Protein AF-A0A625WLS9-F1 (afdb_monomer_lite)

Sequence (36 aa):
CMFGKNITSPANPRETQPHFFESKFPELLKLLDTVH

Organism: Salmonella enteritidis (NCBI:txid149539)

Foldseek 3Di:
DQFWDWDQDPVGNPDTDTGGDPVCVVVVVVVVVVVD

Radius of gyration: 13.09 Å; chains: 1; bounding box: 31×16×30 Å

pLDDT: mean 83.61, std 7.62, range [53.56, 92.12]

Structure (mmCIF, N/CA/C/O backbone):
data_AF-A0A625WLS9-F1
#
_entry.id   AF-A0A625WLS9-F1
#
loop_
_atom_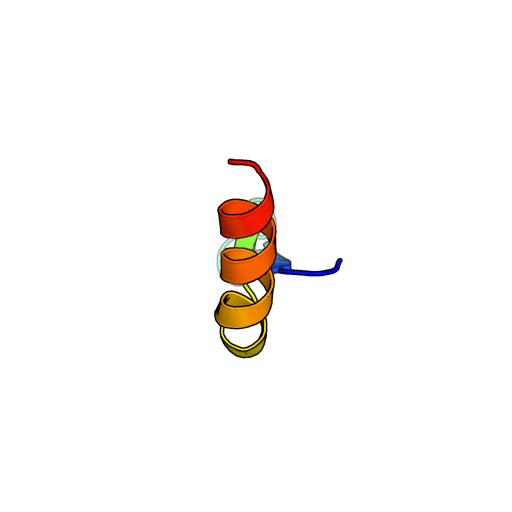site.group_PDB
_atom_site.id
_atom_site.type_symbol
_atom_site.label_atom_id
_atom_site.label_alt_id
_atom_site.label_comp_id
_atom_site.label_asym_id
_atom_site.label_entity_id
_atom_site.label_seq_id
_atom_site.pdbx_PDB_ins_code
_atom_site.Cartn_x
_atom_site.Cartn_y
_atom_site.Cartn_z
_atom_site.occupancy
_atom_site.B_iso_or_equiv
_atom_site.auth_seq_id
_atom_site.auth_comp_id
_atom_site.auth_asym_id
_atom_site.auth_atom_id
_atom_site.pdbx_PDB_model_num
ATOM 1 N N . CYS A 1 1 ? 7.926 1.909 9.181 1.00 70.31 1 CYS A N 1
ATOM 2 C CA . CYS A 1 1 ? 6.568 2.363 8.809 1.00 70.31 1 CYS A CA 1
ATOM 3 C C . CYS A 1 1 ? 5.539 1.329 9.251 1.00 70.31 1 CYS A C 1
ATOM 5 O O . CYS A 1 1 ? 5.829 0.147 9.132 1.00 70.31 1 CYS A O 1
ATOM 7 N N . MET A 1 2 ? 4.387 1.759 9.780 1.00 82.88 2 MET A N 1
ATOM 8 C CA . MET A 1 2 ? 3.419 0.868 10.449 1.00 82.88 2 MET A CA 1
ATOM 9 C C . MET A 1 2 ? 2.510 0.082 9.486 1.00 82.88 2 MET A C 1
ATOM 11 O O . MET A 1 2 ? 2.205 -1.072 9.760 1.00 82.88 2 MET A O 1
ATOM 15 N N . PHE A 1 3 ? 2.134 0.661 8.338 1.00 86.50 3 PHE A N 1
ATOM 16 C CA . PHE A 1 3 ? 1.108 0.082 7.446 1.00 86.50 3 PHE A CA 1
ATOM 17 C C . PHE A 1 3 ? 1.529 -0.035 5.975 1.00 86.50 3 PHE A C 1
ATOM 19 O O . PHE A 1 3 ? 0.750 -0.479 5.137 1.00 86.50 3 PHE A O 1
ATOM 26 N N . GLY A 1 4 ? 2.760 0.344 5.637 1.00 89.00 4 GLY A N 1
ATOM 27 C CA . GLY A 1 4 ? 3.264 0.268 4.270 1.00 89.00 4 GLY A CA 1
ATOM 28 C C . GLY A 1 4 ? 4.703 0.748 4.139 1.00 89.00 4 GLY A C 1
ATOM 29 O O . GLY A 1 4 ? 5.313 1.180 5.116 1.00 89.00 4 GLY A O 1
ATOM 30 N N . LYS A 1 5 ? 5.250 0.677 2.928 1.00 88.00 5 LYS A N 1
ATOM 31 C CA . LYS A 1 5 ? 6.577 1.180 2.558 1.00 88.00 5 LYS A CA 1
ATOM 32 C C . LYS A 1 5 ? 6.531 1.797 1.166 1.00 88.00 5 LYS A C 1
ATOM 34 O O . LYS A 1 5 ? 5.720 1.389 0.344 1.00 88.00 5 LYS A O 1
ATOM 39 N N . ASN A 1 6 ? 7.436 2.723 0.882 1.00 87.19 6 ASN A N 1
ATOM 40 C CA . ASN A 1 6 ? 7.661 3.141 -0.496 1.00 87.19 6 ASN A CA 1
ATOM 41 C C . ASN A 1 6 ? 8.500 2.070 -1.194 1.00 87.19 6 ASN A C 1
ATOM 43 O O . ASN A 1 6 ? 9.521 1.636 -0.654 1.00 87.19 6 ASN A O 1
ATOM 47 N N . ILE A 1 7 ? 8.055 1.627 -2.364 1.00 83.12 7 ILE A N 1
ATOM 48 C CA . ILE A 1 7 ? 8.803 0.713 -3.222 1.00 83.12 7 ILE A CA 1
ATOM 49 C C . ILE A 1 7 ? 9.175 1.479 -4.476 1.00 83.12 7 ILE A C 1
ATOM 51 O O . ILE A 1 7 ? 8.330 2.098 -5.118 1.00 83.12 7 ILE A O 1
ATOM 55 N N . THR A 1 8 ? 10.456 1.449 -4.804 1.00 83.31 8 THR A N 1
ATOM 56 C CA . THR A 1 8 ? 10.944 1.976 -6.067 1.00 83.31 8 THR A CA 1
ATOM 57 C C . THR A 1 8 ? 10.707 0.941 -7.160 1.00 83.31 8 THR A C 1
ATOM 59 O O . THR A 1 8 ? 11.025 -0.235 -6.973 1.00 83.31 8 THR A O 1
ATOM 62 N N . SER A 1 9 ? 10.153 1.370 -8.293 1.00 78.44 9 SER A N 1
ATOM 63 C CA . SER A 1 9 ? 9.947 0.495 -9.445 1.00 78.44 9 SER A CA 1
ATOM 64 C C . SER A 1 9 ? 11.287 -0.082 -9.922 1.00 78.44 9 SER A C 1
ATOM 66 O O . SER A 1 9 ? 12.238 0.678 -10.127 1.00 78.44 9 SER A O 1
ATOM 68 N N . PRO A 1 10 ? 11.387 -1.402 -10.166 1.00 81.75 10 PRO A N 1
ATOM 69 C CA . PRO A 1 10 ? 12.597 -1.991 -10.735 1.00 81.75 10 PRO A CA 1
ATOM 70 C C . PRO A 1 10 ? 12.864 -1.503 -12.169 1.00 81.75 10 PRO A C 1
ATOM 72 O O . PRO A 1 10 ? 14.004 -1.552 -12.621 1.00 81.75 10 PRO A O 1
ATOM 75 N N . ALA A 1 11 ? 11.839 -1.005 -12.873 1.00 86.00 11 ALA A N 1
ATOM 76 C CA . ALA A 1 11 ? 11.968 -0.441 -14.217 1.00 86.00 11 ALA A CA 1
ATOM 77 C C . ALA A 1 11 ? 12.376 1.044 -14.214 1.00 86.00 11 ALA A C 1
ATOM 79 O O . ALA A 1 11 ? 12.918 1.532 -15.204 1.00 86.00 11 ALA A O 1
ATOM 80 N N . ASN A 1 12 ? 12.124 1.773 -13.119 1.00 81.88 12 ASN A N 1
ATOM 81 C CA . ASN A 1 12 ? 12.458 3.189 -13.007 1.00 81.88 12 ASN A CA 1
ATOM 82 C C . ASN A 1 12 ? 12.787 3.589 -11.555 1.00 81.88 12 ASN A C 1
ATOM 84 O O . ASN A 1 12 ? 11.877 3.776 -10.746 1.00 81.88 12 ASN A O 1
ATOM 88 N N . PRO A 1 13 ? 14.069 3.839 -11.233 1.00 77.94 13 PRO A N 1
ATOM 89 C CA . PRO A 1 13 ? 14.504 4.225 -9.893 1.00 77.94 13 PRO A CA 1
ATOM 90 C C . PRO A 1 13 ? 13.903 5.533 -9.353 1.00 77.94 13 PRO A C 1
ATOM 92 O O . PRO A 1 13 ? 13.952 5.783 -8.150 1.00 77.94 13 PRO A O 1
ATOM 95 N N . ARG A 1 14 ? 13.373 6.397 -10.233 1.00 83.19 14 ARG A N 1
ATOM 96 C CA . ARG A 1 14 ? 12.708 7.652 -9.845 1.00 83.19 14 ARG A CA 1
ATOM 97 C C . ARG A 1 14 ? 11.217 7.479 -9.569 1.00 83.19 14 ARG A C 1
ATOM 99 O O . ARG A 1 14 ? 10.605 8.385 -9.016 1.00 83.19 14 ARG A O 1
ATOM 106 N N . GLU A 1 15 ? 10.636 6.347 -9.952 1.00 81.44 15 GLU A N 1
ATOM 107 C CA . GLU A 1 15 ? 9.238 6.044 -9.690 1.00 81.44 15 GLU A CA 1
ATOM 108 C C . GLU A 1 15 ? 9.128 5.340 -8.338 1.00 81.44 15 GLU A C 1
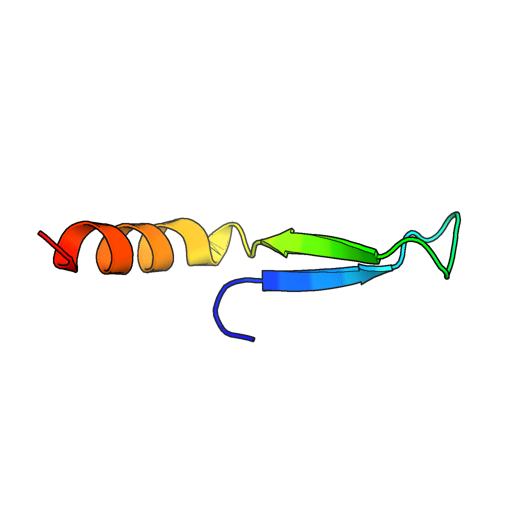ATOM 110 O O . GLU A 1 15 ? 9.517 4.180 -8.184 1.00 81.44 15 GLU A O 1
ATOM 115 N N . THR A 1 16 ? 8.620 6.058 -7.340 1.00 82.94 16 THR A N 1
ATOM 116 C CA . THR A 1 16 ? 8.282 5.491 -6.037 1.00 82.94 16 THR A CA 1
ATOM 117 C C . THR A 1 16 ? 6.776 5.314 -5.946 1.00 82.94 16 THR A C 1
ATOM 119 O O . THR A 1 16 ? 6.009 6.222 -6.259 1.00 82.94 16 THR A O 1
ATOM 122 N N . GLN A 1 17 ? 6.348 4.131 -5.518 1.00 80.94 17 GLN A N 1
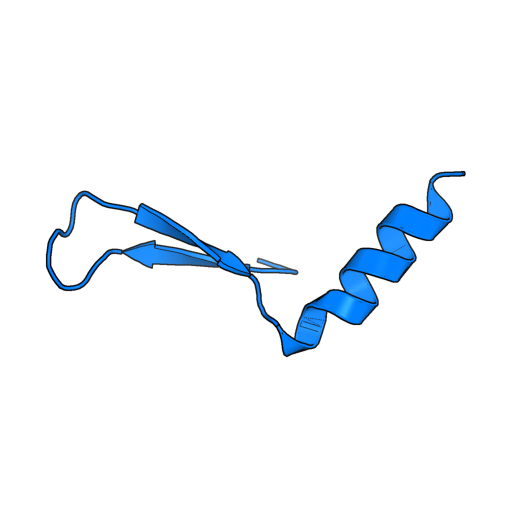ATOM 123 C CA . GLN A 1 17 ? 4.945 3.841 -5.268 1.00 80.94 17 GLN A CA 1
ATOM 124 C C . GLN A 1 17 ? 4.731 3.493 -3.793 1.00 80.94 17 GLN A C 1
ATOM 126 O O . GLN A 1 17 ? 5.535 2.757 -3.202 1.00 80.94 17 GLN A O 1
ATOM 131 N N . PRO A 1 18 ? 3.658 4.004 -3.172 1.00 82.31 18 PRO A N 1
ATOM 132 C CA . PRO A 1 18 ? 3.267 3.582 -1.842 1.00 82.31 18 PRO A CA 1
ATOM 133 C C . PRO A 1 18 ? 2.733 2.149 -1.909 1.00 82.31 18 PRO A C 1
ATOM 135 O O . PRO A 1 18 ? 1.794 1.849 -2.641 1.00 82.31 18 PRO A O 1
ATOM 138 N N . HIS A 1 19 ? 3.329 1.257 -1.128 1.00 84.94 19 HIS A N 1
ATOM 139 C CA . HIS A 1 19 ? 2.914 -0.134 -1.022 1.00 84.94 19 HIS A CA 1
ATOM 140 C C . HIS A 1 19 ? 2.410 -0.418 0.388 1.00 84.94 19 HIS A C 1
ATOM 142 O O . HIS A 1 19 ? 3.179 -0.371 1.353 1.00 84.94 19 HIS A O 1
ATOM 148 N N . PHE A 1 20 ? 1.138 -0.780 0.515 1.00 87.19 20 PHE A N 1
ATOM 149 C CA . PHE A 1 20 ? 0.553 -1.164 1.796 1.00 87.19 20 PHE A CA 1
ATOM 150 C C . PHE A 1 20 ? 0.932 -2.592 2.184 1.00 87.19 20 PHE A C 1
ATOM 152 O O . PHE A 1 20 ? 1.115 -3.463 1.339 1.00 87.19 20 PHE A O 1
ATOM 159 N N . PHE A 1 21 ? 1.073 -2.845 3.481 1.00 90.75 21 PHE A N 1
ATOM 160 C CA . PHE A 1 21 ? 1.226 -4.206 3.978 1.00 90.75 21 PHE A CA 1
ATOM 161 C C . PHE A 1 21 ? -0.158 -4.838 4.087 1.00 90.75 21 PHE A C 1
ATOM 163 O O . PHE A 1 21 ? -0.911 -4.521 5.003 1.00 90.75 21 PHE A O 1
ATOM 170 N N . GLU A 1 22 ? -0.485 -5.734 3.158 1.00 87.19 22 GLU A N 1
ATOM 171 C CA . GLU A 1 22 ? -1.788 -6.409 3.100 1.00 87.19 22 GLU A CA 1
ATOM 172 C C . GLU A 1 22 ? -2.133 -7.106 4.426 1.00 87.19 22 GLU A C 1
ATOM 174 O O . GLU A 1 22 ? -3.227 -6.940 4.960 1.00 87.19 22 GLU A O 1
ATOM 179 N N . SER A 1 23 ? -1.149 -7.762 5.049 1.00 92.12 23 SER A N 1
ATOM 180 C CA . SER A 1 23 ? -1.294 -8.400 6.365 1.00 92.12 23 SER A CA 1
ATOM 181 C C . SER A 1 23 ? -1.625 -7.433 7.509 1.00 92.12 23 SER A C 1
ATOM 183 O O . SER A 1 23 ? -2.088 -7.867 8.561 1.00 92.12 23 SER A O 1
ATOM 185 N N . LYS A 1 24 ? -1.399 -6.128 7.322 1.00 89.06 24 LYS A N 1
ATOM 186 C CA . LYS A 1 24 ? -1.671 -5.063 8.298 1.00 89.06 24 LYS A CA 1
ATOM 187 C C . LYS A 1 24 ? -2.934 -4.267 7.988 1.00 89.06 24 LYS A C 1
ATOM 189 O O . LYS A 1 24 ? -3.324 -3.419 8.789 1.00 89.06 24 LYS A O 1
ATOM 194 N N . PHE A 1 25 ? -3.606 -4.554 6.876 1.00 88.25 25 PHE A N 1
ATOM 195 C CA . PHE A 1 25 ? -4.835 -3.867 6.494 1.00 88.25 25 PHE A CA 1
ATOM 196 C C . PHE A 1 25 ? -5.962 -3.989 7.543 1.00 88.25 25 PHE A C 1
ATOM 198 O O . PHE A 1 25 ? -6.588 -2.973 7.845 1.00 88.25 25 PHE A O 1
ATOM 205 N N . PRO A 1 26 ? -6.186 -5.147 8.203 1.00 90.81 26 PRO A N 1
ATOM 206 C CA . PRO A 1 26 ? -7.199 -5.243 9.258 1.00 90.81 26 PRO A CA 1
ATOM 207 C C . PRO A 1 26 ? -6.905 -4.365 10.485 1.00 90.81 26 PRO A C 1
ATOM 209 O O . PRO A 1 26 ? -7.829 -3.872 11.126 1.00 90.81 26 PRO A O 1
ATOM 212 N N . GLU A 1 27 ? -5.628 -4.158 10.827 1.00 90.50 27 GLU A N 1
ATOM 213 C CA . GLU A 1 27 ? -5.220 -3.252 11.913 1.00 90.50 27 GLU A CA 1
ATOM 214 C C . GLU A 1 27 ? -5.485 -1.789 11.530 1.00 90.50 27 GLU A C 1
ATOM 216 O O . GLU A 1 27 ? -5.962 -1.011 12.354 1.00 90.50 27 GLU A O 1
ATOM 221 N N . LEU A 1 28 ? -5.242 -1.436 10.262 1.00 8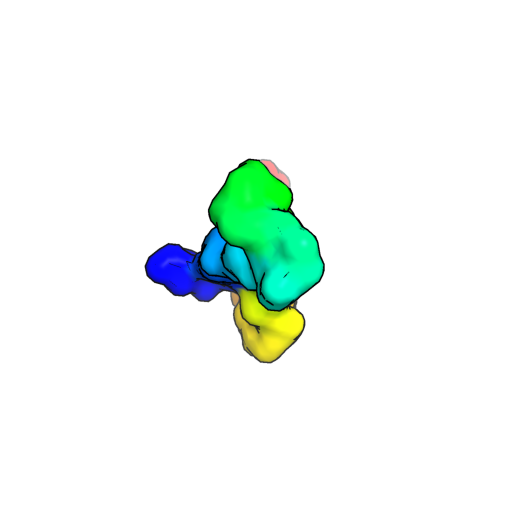6.75 28 LEU A N 1
ATOM 222 C CA . LEU A 1 28 ? -5.537 -0.110 9.723 1.00 86.75 28 LEU A CA 1
ATOM 223 C C . LEU A 1 28 ? -7.043 0.199 9.745 1.00 86.75 28 LEU A C 1
ATOM 225 O O . LEU A 1 28 ? -7.427 1.296 10.141 1.00 86.75 28 LEU A O 1
ATOM 229 N N . LEU A 1 29 ? -7.895 -0.766 9.375 1.00 89.88 29 LEU A N 1
ATOM 230 C CA . LEU A 1 29 ? -9.353 -0.595 9.414 1.00 89.88 29 LEU A CA 1
ATOM 231 C C . LEU A 1 29 ? -9.866 -0.304 10.827 1.00 89.88 29 LEU A C 1
ATOM 233 O O . LEU A 1 29 ? -10.686 0.590 10.994 1.00 89.88 29 LEU A O 1
ATOM 237 N N . LYS A 1 30 ? -9.348 -1.000 11.846 1.00 91.19 30 LYS A N 1
ATOM 238 C CA . LYS A 1 30 ? -9.732 -0.758 13.247 1.00 91.19 30 LYS A CA 1
ATOM 239 C C . LYS A 1 30 ? -9.418 0.666 13.695 1.00 91.19 30 LYS A C 1
ATOM 241 O O . LYS A 1 30 ? -10.218 1.264 14.400 1.00 91.19 30 LYS A O 1
ATOM 246 N N . LEU A 1 31 ? -8.274 1.214 13.281 1.00 87.56 31 LEU A N 1
ATOM 247 C CA . LEU A 1 31 ? -7.916 2.596 13.603 1.00 87.56 31 LEU A CA 1
ATOM 248 C C . LEU A 1 31 ? -8.882 3.593 12.964 1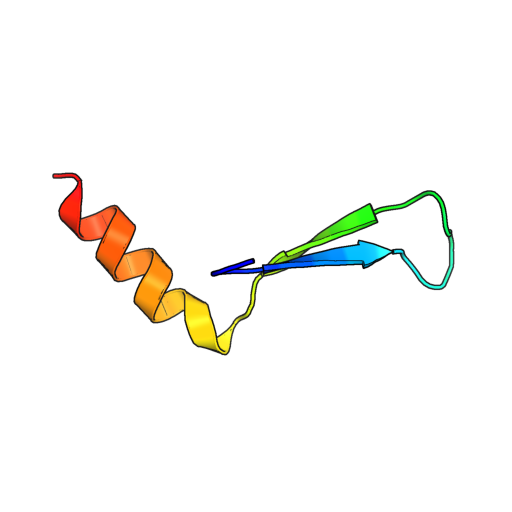.00 87.56 31 LEU A C 1
ATOM 250 O O . LEU A 1 31 ? -9.299 4.526 13.637 1.00 87.56 31 LEU A O 1
ATOM 254 N N . LEU A 1 32 ? -9.259 3.385 11.700 1.00 87.38 32 LEU A N 1
ATOM 255 C CA . LEU A 1 32 ? -10.236 4.237 11.013 1.00 87.38 32 LEU A CA 1
ATOM 256 C C . LEU A 1 32 ? -11.628 4.141 11.651 1.00 87.38 32 LEU A C 1
ATOM 258 O O . LEU A 1 32 ? -12.308 5.153 11.791 1.00 87.38 32 LEU A O 1
ATOM 262 N N . ASP A 1 33 ? -12.020 2.945 12.086 1.00 85.75 33 ASP A N 1
ATOM 263 C CA . ASP A 1 33 ? -13.296 2.695 12.759 1.00 85.75 33 ASP A CA 1
ATOM 264 C C . ASP A 1 33 ? -13.376 3.379 14.137 1.00 85.75 33 ASP A C 1
ATOM 266 O O . ASP A 1 33 ? -14.431 3.847 14.545 1.00 85.75 33 ASP A O 1
ATOM 270 N N . THR A 1 34 ? -12.248 3.548 14.834 1.00 74.75 34 THR A N 1
ATOM 271 C CA . THR A 1 34 ? -12.205 4.250 16.132 1.00 74.75 34 THR A CA 1
ATOM 272 C C . THR A 1 34 ? -12.280 5.782 16.061 1.00 74.75 34 THR A C 1
ATOM 274 O O . THR A 1 34 ? -12.303 6.418 17.111 1.00 74.75 34 THR A O 1
ATOM 277 N N . VAL A 1 35 ? -12.310 6.395 14.869 1.00 65.31 35 VAL A N 1
ATOM 278 C CA . VAL A 1 35 ? -12.410 7.867 14.700 1.00 65.31 35 VAL A CA 1
ATOM 279 C C . VAL A 1 35 ? -13.871 8.345 14.555 1.00 65.31 35 VAL A C 1
ATOM 281 O O . VAL A 1 35 ? -14.111 9.440 14.054 1.00 65.31 35 VAL A O 1
ATOM 284 N N . HIS A 1 36 ? -14.853 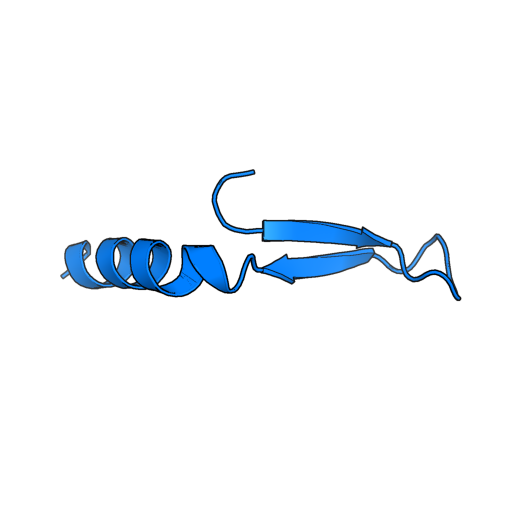7.544 14.980 1.00 53.56 36 HIS A N 1
ATOM 285 C CA . HIS A 1 36 ? -16.276 7.914 14.968 1.00 53.56 36 HIS A CA 1
ATOM 286 C C . HIS A 1 36 ? -16.723 8.567 16.280 1.00 53.56 36 HIS A C 1
ATOM 288 O O . HIS A 1 36 ? -16.300 8.088 17.358 1.00 53.56 36 HIS A O 1
#

Secondary structure (DSSP, 8-state):
--SEEEEEETTEEEEEEEEE-GGGHHHHHHHHHTT-